Protein AF-A0A9E6F4C8-F1 (afdb_monomer_lite)

Sequence (47 aa):
MLKYKRILLKLSGESLMGEQGYGIDGDVLNKFAIEVKECQELGAEIA

pLDDT: mean 93.82, std 5.26, range [74.06, 98.31]

Radius of gyration: 12.5 Å; chains: 1; bounding box: 28×14×30 Å

Secondary structure (DSSP, 8-state):
--S-SEE--PPPTGGGSTTSSSS--HHHHHHHHHHHHHHHHTT-EE-

Structure (mmCIF, N/CA/C/O backbone):
data_AF-A0A9E6F4C8-F1
#
_entry.id   AF-A0A9E6F4C8-F1
#
loop_
_atom_site.group_PDB
_atom_site.id
_atom_site.type_symbol
_atom_site.label_atom_id
_atom_site.label_alt_id
_atom_site.label_comp_id
_atom_site.label_asym_id
_atom_site.label_entity_id
_atom_site.label_seq_id
_atom_site.pdbx_PDB_ins_code
_atom_site.Cartn_x
_atom_site.Cartn_y
_atom_site.Cartn_z
_atom_site.occupancy
_atom_site.B_iso_or_equiv
_atom_site.auth_seq_id
_atom_site.auth_comp_id
_atom_site.auth_asym_id
_atom_site.auth_atom_id
_atom_site.pdbx_PDB_model_num
ATOM 1 N N . MET A 1 1 ? -8.796 -8.619 16.691 1.00 80.69 1 MET A N 1
ATOM 2 C CA . MET A 1 1 ? -8.763 -7.141 16.784 1.00 80.69 1 MET A CA 1
ATOM 3 C C . MET A 1 1 ? -7.422 -6.680 16.233 1.00 80.69 1 MET A C 1
ATOM 5 O O . MET A 1 1 ? -6.424 -7.302 16.582 1.00 80.69 1 MET A O 1
ATOM 9 N N . LEU A 1 2 ? -7.387 -5.687 15.339 1.00 92.38 2 LEU A N 1
ATOM 10 C CA . LEU A 1 2 ? -6.130 -5.198 14.757 1.00 92.38 2 LEU A CA 1
ATOM 11 C C . LEU A 1 2 ? -5.252 -4.548 15.835 1.00 92.38 2 LEU A C 1
ATOM 13 O O . LEU A 1 2 ? -5.757 -3.789 16.661 1.00 92.38 2 LEU A O 1
ATOM 17 N N . LYS A 1 3 ? -3.941 -4.827 15.812 1.00 95.25 3 LYS A N 1
ATOM 18 C CA . LYS A 1 3 ? -2.978 -4.229 16.756 1.00 95.25 3 LYS A CA 1
ATOM 19 C C . LYS A 1 3 ? -2.874 -2.711 16.578 1.00 95.25 3 LYS A C 1
ATOM 21 O O . LYS A 1 3 ? -2.756 -1.989 17.562 1.00 95.25 3 LYS A O 1
ATOM 26 N N . TYR A 1 4 ? -2.939 -2.242 15.333 1.00 96.62 4 TYR A N 1
ATOM 27 C CA . TYR A 1 4 ? -2.939 -0.826 14.978 1.00 96.62 4 TYR A CA 1
ATOM 28 C C . TYR A 1 4 ? -4.138 -0.534 14.086 1.00 96.62 4 TYR A C 1
ATOM 30 O O . TYR A 1 4 ? -4.354 -1.230 13.097 1.00 96.62 4 TYR A O 1
ATOM 38 N N . LYS A 1 5 ? -4.916 0.492 14.445 1.00 95.12 5 LYS A N 1
ATOM 39 C CA . LYS A 1 5 ? -6.062 0.932 13.643 1.00 95.12 5 LYS A CA 1
ATOM 40 C C . LYS A 1 5 ? -5.641 1.835 12.484 1.00 95.12 5 LYS A C 1
ATOM 42 O O . LYS A 1 5 ? -6.216 1.713 11.416 1.00 95.12 5 LYS A O 1
ATOM 47 N N . ARG A 1 6 ? -4.652 2.714 12.690 1.00 97.94 6 ARG A N 1
ATOM 48 C CA . ARG A 1 6 ? -4.136 3.638 11.672 1.00 97.94 6 ARG A CA 1
ATOM 49 C C . ARG A 1 6 ? -2.620 3.554 11.574 1.00 97.94 6 ARG A C 1
ATOM 51 O O . ARG A 1 6 ? -1.951 3.592 12.607 1.00 97.94 6 ARG A O 1
ATOM 58 N N . ILE A 1 7 ? -2.102 3.476 10.353 1.00 97.12 7 ILE A N 1
ATOM 59 C CA . ILE A 1 7 ? -0.667 3.469 10.059 1.00 97.12 7 ILE A CA 1
ATOM 60 C C . ILE A 1 7 ? -0.347 4.401 8.886 1.00 97.12 7 ILE A C 1
ATOM 62 O O . ILE A 1 7 ? -1.205 4.677 8.052 1.00 97.12 7 ILE A O 1
ATOM 66 N N . LEU A 1 8 ? 0.901 4.861 8.836 1.00 97.69 8 LEU A N 1
ATOM 67 C CA . LEU A 1 8 ? 1.495 5.487 7.658 1.00 97.69 8 LEU A CA 1
ATOM 68 C C . LEU A 1 8 ? 2.360 4.429 6.970 1.00 97.69 8 LEU A C 1
ATOM 70 O O . LEU A 1 8 ? 3.340 3.963 7.561 1.00 97.69 8 LEU A O 1
ATOM 74 N N . LEU A 1 9 ? 1.990 4.021 5.760 1.00 96.50 9 LEU A N 1
ATOM 75 C CA . LEU A 1 9 ? 2.708 2.996 5.013 1.00 96.50 9 LEU A CA 1
ATOM 76 C C . LEU A 1 9 ? 3.743 3.651 4.101 1.00 96.50 9 LEU A C 1
ATOM 78 O O . LEU A 1 9 ? 3.449 4.126 3.008 1.00 96.50 9 LEU A O 1
ATOM 82 N N . LYS A 1 10 ? 5.000 3.641 4.543 1.00 96.50 10 LYS A N 1
ATOM 83 C CA . LYS A 1 10 ? 6.117 4.106 3.722 1.00 96.50 10 LYS A CA 1
ATOM 84 C C . LYS A 1 10 ? 6.638 2.969 2.848 1.00 96.50 10 LYS A C 1
ATOM 86 O O . LYS A 1 10 ? 7.172 1.991 3.366 1.00 96.50 10 LYS A O 1
ATOM 91 N N . LEU A 1 11 ? 6.601 3.165 1.532 1.00 94.12 11 LEU A N 1
ATOM 92 C CA . LEU A 1 11 ? 7.280 2.322 0.543 1.00 94.12 11 LEU A CA 1
ATOM 93 C C . LEU A 1 11 ? 8.551 3.027 0.047 1.00 94.12 11 LEU A C 1
ATOM 95 O O . LEU A 1 11 ? 8.607 4.256 -0.014 1.00 94.12 11 LEU A O 1
ATOM 99 N N . SER A 1 12 ? 9.619 2.278 -0.232 1.00 92.56 12 SER A N 1
ATOM 100 C CA . SER A 1 12 ? 10.819 2.837 -0.875 1.00 92.56 12 SER A CA 1
ATOM 101 C C . SER A 1 12 ? 10.708 2.712 -2.397 1.00 92.56 12 SER A C 1
ATOM 103 O O . SER A 1 12 ? 10.020 1.817 -2.884 1.00 92.56 12 SER A O 1
ATOM 105 N N . GLY A 1 13 ? 11.380 3.576 -3.162 1.00 91.44 13 GLY A N 1
ATOM 106 C CA . GLY A 1 13 ? 11.382 3.457 -4.628 1.00 91.44 13 GLY A CA 1
ATOM 107 C C . GLY A 1 13 ? 11.964 2.118 -5.088 1.00 91.44 13 GLY A C 1
ATOM 108 O O . GLY A 1 13 ? 11.401 1.461 -5.953 1.00 91.44 13 GLY A O 1
ATOM 109 N N . GLU A 1 14 ? 13.010 1.654 -4.405 1.00 92.25 14 GLU A N 1
ATOM 110 C CA . GLU A 1 14 ? 13.664 0.365 -4.644 1.00 92.25 14 GLU A CA 1
ATOM 111 C C . GLU A 1 14 ? 12.715 -0.815 -4.422 1.00 92.25 14 GLU A C 1
ATOM 113 O O . GLU A 1 14 ? 12.797 -1.815 -5.125 1.00 92.25 14 GLU A O 1
ATOM 118 N N . SER A 1 15 ? 11.771 -0.696 -3.482 1.00 91.81 15 SER A N 1
ATOM 119 C CA . SER A 1 15 ? 10.794 -1.758 -3.228 1.00 91.81 15 SER A CA 1
ATOM 120 C C . SER A 1 15 ? 9.775 -1.922 -4.355 1.00 91.81 15 SER A C 1
ATOM 122 O O . SER A 1 15 ? 9.170 -2.981 -4.452 1.00 91.81 15 SER A O 1
ATOM 124 N N . LEU A 1 16 ? 9.600 -0.906 -5.207 1.00 94.00 16 LEU A N 1
ATOM 125 C CA . LEU A 1 16 ? 8.679 -0.921 -6.347 1.00 94.00 16 LEU A CA 1
ATOM 126 C C . LEU A 1 16 ? 9.345 -1.361 -7.652 1.00 94.00 16 LEU A C 1
ATOM 128 O O . LEU A 1 16 ? 8.656 -1.546 -8.645 1.00 94.00 16 LEU A O 1
ATOM 132 N N . MET A 1 17 ? 10.668 -1.501 -7.667 1.00 92.81 17 MET A N 1
ATOM 133 C CA . MET A 1 17 ? 11.443 -1.792 -8.873 1.00 92.81 17 MET A CA 1
ATOM 134 C C . MET A 1 17 ? 11.421 -3.281 -9.260 1.00 92.81 17 MET A C 1
ATOM 136 O O . MET A 1 17 ? 11.659 -3.618 -10.415 1.00 92.81 17 MET A O 1
ATOM 140 N N . GLY A 1 18 ? 11.099 -4.181 -8.325 1.00 87.00 18 GLY A N 1
A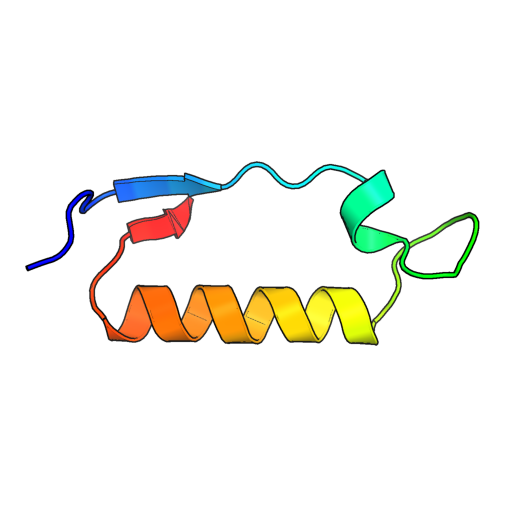TOM 141 C CA . GLY A 1 18 ? 11.123 -5.624 -8.578 1.00 87.00 18 GLY A CA 1
ATOM 142 C C . GLY A 1 18 ? 12.507 -6.109 -9.012 1.00 87.00 18 GLY A C 1
ATOM 143 O O . GLY A 1 18 ? 13.519 -5.693 -8.455 1.00 87.00 18 GLY A O 1
ATOM 144 N N . GLU A 1 19 ? 12.544 -6.976 -10.023 1.00 85.75 19 GLU A N 1
ATOM 145 C CA . GLU A 1 19 ? 13.793 -7.419 -10.667 1.00 85.75 19 GLU A CA 1
ATOM 146 C C . GLU A 1 19 ? 14.330 -6.378 -11.673 1.00 85.75 19 GLU A C 1
ATOM 148 O O . GLU A 1 19 ? 15.441 -6.513 -12.193 1.00 85.75 19 GLU A O 1
ATOM 153 N N . GLN A 1 20 ? 13.554 -5.330 -11.977 1.00 74.06 20 GLN A N 1
ATOM 154 C CA . GLN A 1 20 ? 13.970 -4.268 -12.888 1.00 74.06 20 GLN A CA 1
ATOM 155 C C . GLN A 1 20 ? 14.919 -3.324 -12.146 1.00 74.06 20 GLN A C 1
ATOM 157 O O . GLN A 1 20 ? 14.597 -2.771 -11.107 1.00 74.06 20 GLN A O 1
ATOM 162 N N . GLY A 1 21 ? 16.114 -3.084 -12.683 1.00 78.44 21 GLY A N 1
ATOM 163 C CA . GLY A 1 21 ? 17.097 -2.189 -12.055 1.00 78.44 21 GLY A CA 1
ATOM 164 C C . GLY A 1 21 ? 16.724 -0.698 -12.067 1.00 78.44 21 GLY A C 1
ATOM 165 O O . GLY A 1 21 ? 17.537 0.123 -11.649 1.00 78.44 21 GLY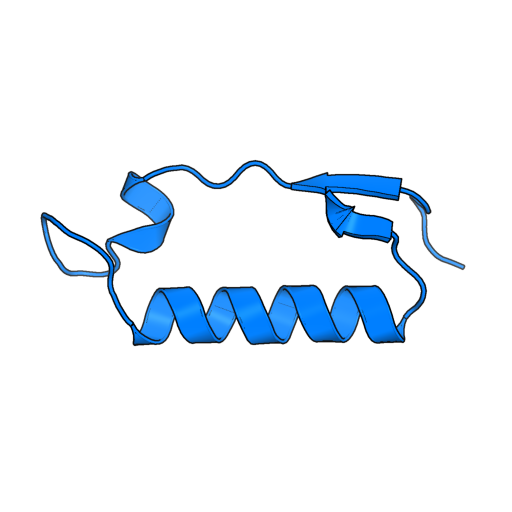 A O 1
ATOM 166 N N . TYR A 1 22 ? 15.543 -0.329 -12.578 1.00 86.50 22 TYR A N 1
ATOM 167 C CA . TYR A 1 22 ? 15.007 1.034 -12.620 1.00 86.50 22 TYR A CA 1
ATOM 168 C C . TYR A 1 22 ? 13.489 1.022 -12.863 1.00 86.50 22 TYR A C 1
ATOM 170 O O . TYR A 1 22 ? 12.948 0.056 -13.392 1.00 86.50 22 TYR A O 1
ATOM 178 N N . GLY A 1 23 ? 12.815 2.134 -12.552 1.00 89.75 23 GLY A N 1
ATOM 179 C CA . GLY A 1 23 ? 11.391 2.321 -12.847 1.00 89.75 23 GLY A CA 1
ATOM 180 C C . GLY A 1 23 ? 10.456 1.741 -11.784 1.00 89.75 23 GLY A C 1
ATOM 181 O O . GLY A 1 23 ? 10.822 1.638 -10.618 1.00 89.75 23 GLY A O 1
ATOM 182 N N . ILE A 1 24 ? 9.223 1.432 -12.186 1.00 94.25 24 ILE A N 1
ATOM 183 C CA . ILE A 1 24 ? 8.213 0.789 -11.340 1.00 94.25 24 ILE A CA 1
ATOM 184 C C . ILE A 1 24 ? 7.797 -0.497 -12.038 1.00 94.25 24 ILE A C 1
ATOM 186 O O . ILE A 1 24 ? 7.329 -0.463 -13.177 1.00 94.25 24 ILE A O 1
ATOM 190 N N . ASP A 1 25 ? 7.941 -1.610 -11.337 1.00 95.38 25 ASP A N 1
ATOM 191 C CA . ASP A 1 25 ? 7.444 -2.901 -11.767 1.00 95.38 25 ASP A CA 1
ATOM 192 C C . ASP A 1 25 ? 5.940 -3.009 -11.466 1.00 95.38 25 ASP A C 1
ATOM 194 O O . ASP A 1 25 ? 5.482 -2.832 -10.331 1.00 95.38 25 ASP A O 1
ATOM 198 N N . GLY A 1 26 ? 5.154 -3.260 -12.514 1.00 95.00 26 GLY A N 1
ATOM 199 C CA . GLY A 1 26 ? 3.697 -3.308 -12.425 1.00 95.00 26 GLY A CA 1
ATOM 200 C C . GLY A 1 26 ? 3.174 -4.484 -11.598 1.00 95.00 26 GLY A C 1
ATOM 201 O O . GLY A 1 26 ? 2.151 -4.339 -10.928 1.00 95.00 26 GLY A O 1
ATOM 202 N N . ASP A 1 27 ? 3.877 -5.617 -11.590 1.00 95.44 27 ASP A N 1
ATOM 203 C CA . ASP A 1 27 ? 3.464 -6.799 -10.832 1.00 95.44 27 ASP A CA 1
ATOM 204 C C . ASP A 1 27 ? 3.701 -6.580 -9.338 1.00 95.44 27 ASP A C 1
ATOM 206 O O . ASP A 1 27 ? 2.837 -6.882 -8.509 1.00 95.44 27 ASP A O 1
ATOM 210 N N . VAL A 1 28 ? 4.833 -5.964 -8.990 1.00 95.44 28 VAL A N 1
ATOM 211 C CA . VAL A 1 28 ? 5.137 -5.561 -7.612 1.00 95.44 28 VAL A CA 1
ATOM 212 C C . VAL A 1 28 ? 4.138 -4.524 -7.104 1.00 95.44 28 VAL A C 1
ATOM 214 O O . VAL A 1 28 ? 3.610 -4.659 -5.998 1.00 95.44 28 VAL A O 1
ATOM 217 N N . LEU A 1 29 ? 3.824 -3.514 -7.919 1.00 95.12 29 LEU A N 1
ATOM 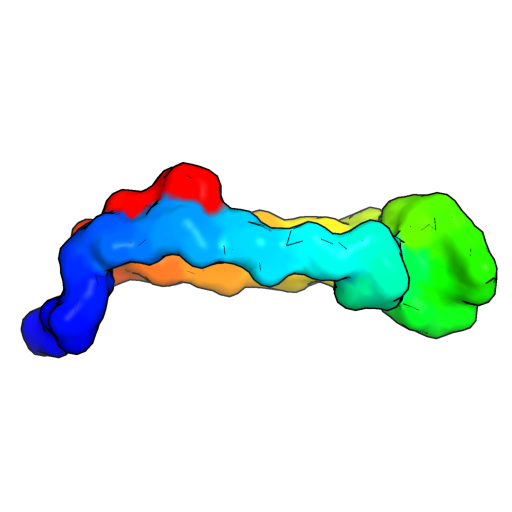218 C CA . LEU A 1 29 ? 2.830 -2.503 -7.571 1.00 95.12 29 LEU A CA 1
ATOM 219 C C . LEU A 1 29 ? 1.445 -3.125 -7.332 1.00 95.12 29 LEU A C 1
ATOM 221 O O . LEU A 1 29 ? 0.792 -2.812 -6.334 1.00 95.12 29 LEU A O 1
ATOM 225 N N . ASN A 1 30 ? 1.011 -4.027 -8.215 1.00 97.31 30 ASN A N 1
ATOM 226 C CA . ASN A 1 30 ? -0.266 -4.726 -8.076 1.00 97.31 30 ASN A CA 1
ATOM 227 C C . ASN A 1 30 ? -0.314 -5.585 -6.811 1.00 97.31 30 ASN A C 1
ATOM 229 O O . ASN A 1 30 ? -1.334 -5.601 -6.120 1.00 97.31 30 ASN A O 1
ATOM 233 N N . LYS A 1 31 ? 0.789 -6.258 -6.472 1.00 96.75 31 LYS A N 1
ATOM 234 C CA . LYS A 1 31 ? 0.892 -7.035 -5.237 1.00 96.75 31 LYS A CA 1
ATOM 235 C C . LYS A 1 31 ? 0.679 -6.156 -4.003 1.00 96.75 31 LYS A C 1
ATOM 237 O O . LYS A 1 31 ? -0.175 -6.475 -3.179 1.00 96.75 31 LYS A O 1
ATOM 242 N N . PHE A 1 32 ? 1.376 -5.021 -3.906 1.00 96.56 32 PHE A N 1
ATOM 243 C CA . PHE A 1 32 ? 1.175 -4.087 -2.794 1.00 96.56 32 PHE A CA 1
ATOM 244 C C . PHE A 1 32 ? -0.254 -3.543 -2.741 1.00 96.56 32 PHE A C 1
ATOM 246 O O . PHE A 1 32 ? -0.825 -3.430 -1.659 1.00 96.56 32 PHE A O 1
ATOM 253 N N . ALA A 1 33 ? -0.855 -3.229 -3.890 1.00 97.06 33 ALA A N 1
ATOM 254 C CA . ALA A 1 33 ? -2.228 -2.738 -3.942 1.00 97.06 33 ALA A CA 1
ATOM 255 C C . ALA A 1 33 ? -3.236 -3.760 -3.383 1.00 97.06 33 ALA A C 1
ATOM 257 O O . ALA A 1 33 ? -4.150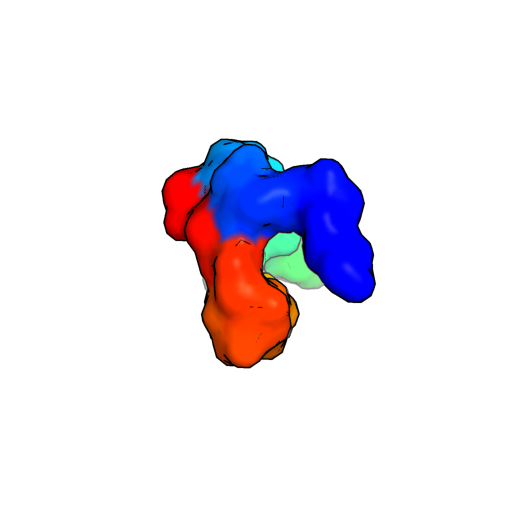 -3.376 -2.651 1.00 97.06 33 ALA A O 1
ATOM 258 N N . ILE A 1 34 ? -3.056 -5.051 -3.688 1.00 98.31 34 ILE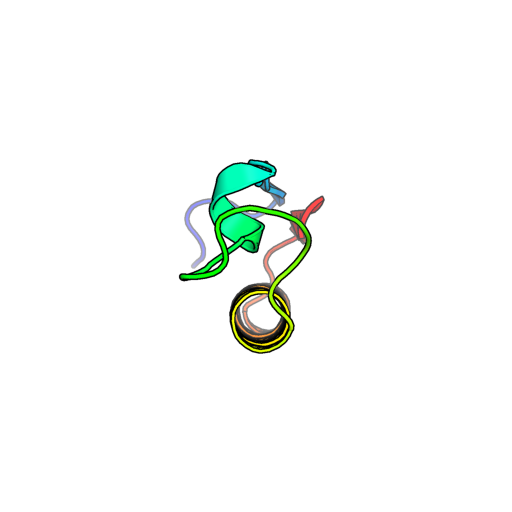 A N 1
ATOM 259 C CA . ILE A 1 34 ? -3.890 -6.134 -3.148 1.00 98.31 34 ILE A CA 1
ATOM 260 C C . ILE A 1 34 ? -3.705 -6.247 -1.631 1.00 98.31 34 ILE A C 1
ATOM 262 O O . ILE A 1 34 ? -4.692 -6.209 -0.901 1.00 98.31 34 ILE A O 1
ATOM 266 N N . GLU A 1 35 ? -2.463 -6.291 -1.145 1.00 97.31 35 GLU A N 1
ATOM 267 C CA . GLU A 1 35 ? -2.170 -6.399 0.293 1.00 97.31 35 GLU A CA 1
ATOM 268 C C . GLU A 1 35 ? -2.730 -5.206 1.096 1.00 97.31 35 GLU A C 1
ATOM 270 O O . GLU A 1 35 ? -3.311 -5.374 2.173 1.00 97.31 35 GLU A O 1
ATOM 275 N N . VAL A 1 36 ? -2.614 -3.984 0.561 1.00 97.50 36 VAL A N 1
ATOM 276 C CA . VAL A 1 36 ? -3.195 -2.774 1.168 1.00 97.50 36 VAL A CA 1
ATOM 277 C C . VAL A 1 36 ? -4.719 -2.865 1.212 1.00 97.50 36 VAL A C 1
ATOM 279 O O . VAL A 1 36 ? -5.319 -2.543 2.241 1.00 97.50 36 VAL A O 1
ATOM 282 N N . LYS A 1 37 ? -5.349 -3.328 0.128 1.00 97.69 37 LYS A N 1
ATOM 283 C CA . LYS A 1 37 ? -6.802 -3.501 0.061 1.00 97.69 37 LYS A CA 1
ATOM 284 C C . LYS A 1 37 ? -7.294 -4.512 1.097 1.00 97.69 37 LYS A C 1
ATOM 286 O O . LYS A 1 37 ? -8.239 -4.211 1.820 1.00 97.69 37 LYS A O 1
ATOM 291 N N . GLU A 1 38 ? -6.635 -5.660 1.221 1.00 97.69 38 GLU A N 1
ATOM 292 C CA . GLU A 1 38 ? -6.976 -6.679 2.223 1.00 97.69 38 GLU A CA 1
ATOM 293 C C . GLU A 1 38 ? -6.897 -6.111 3.647 1.00 97.69 38 GLU A C 1
ATOM 295 O O . GLU A 1 38 ? -7.797 -6.310 4.465 1.00 97.69 38 GLU A O 1
ATOM 300 N N . CYS A 1 39 ? -5.862 -5.320 3.946 1.00 96.69 39 CYS A N 1
ATOM 301 C CA . CYS A 1 39 ? -5.748 -4.651 5.241 1.00 96.69 39 CYS A CA 1
ATOM 302 C C . CYS A 1 39 ? -6.895 -3.654 5.492 1.00 96.69 39 CYS A C 1
ATOM 304 O O . CYS A 1 39 ? -7.415 -3.583 6.610 1.00 96.69 39 CYS A O 1
ATOM 306 N N . GLN A 1 40 ? -7.306 -2.895 4.472 1.00 96.88 40 GLN A N 1
ATOM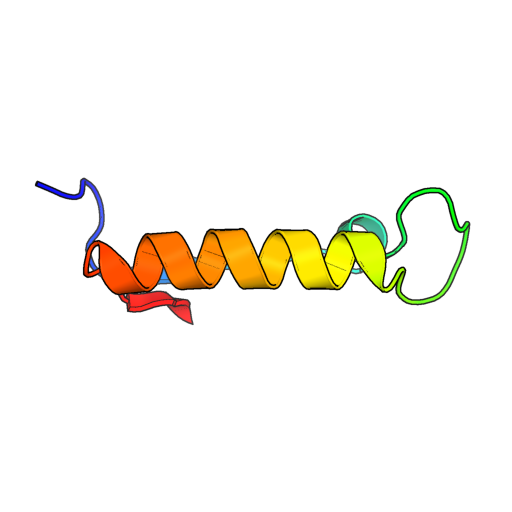 307 C CA . GLN A 1 40 ? -8.441 -1.972 4.570 1.00 96.88 40 GLN A CA 1
ATOM 308 C C . GLN A 1 40 ? -9.772 -2.706 4.776 1.00 96.88 40 GLN A C 1
ATOM 310 O O . GLN A 1 40 ? -10.581 -2.268 5.594 1.00 96.88 40 GLN A O 1
ATOM 315 N N . GLU A 1 41 ? -9.987 -3.844 4.111 1.00 97.56 41 GLU A N 1
ATOM 316 C CA . GLU A 1 41 ? -11.173 -4.695 4.301 1.00 97.56 41 GLU A CA 1
ATOM 317 C C . GLU A 1 41 ? -11.253 -5.267 5.727 1.00 97.56 41 GLU A C 1
ATOM 319 O O . GLU A 1 41 ? -12.341 -5.423 6.282 1.00 97.56 41 GLU A O 1
ATOM 324 N N . LEU A 1 42 ? -10.102 -5.491 6.368 1.00 96.31 42 LEU A N 1
ATOM 325 C CA . LEU A 1 42 ? -10.007 -5.856 7.785 1.00 96.31 42 LEU A CA 1
ATOM 326 C C . LEU A 1 42 ? -10.213 -4.667 8.747 1.00 96.31 42 LEU A C 1
ATOM 328 O O . LEU A 1 42 ? -10.227 -4.858 9.968 1.00 96.31 42 LEU A O 1
ATOM 332 N N . GLY A 1 43 ? -10.389 -3.450 8.223 1.00 96.62 43 GLY A N 1
ATOM 333 C CA . GLY A 1 43 ? -10.674 -2.231 8.982 1.00 96.62 43 GLY A CA 1
ATOM 334 C C . GLY A 1 43 ? -9.448 -1.399 9.367 1.00 96.62 43 GLY A C 1
ATOM 335 O O . GLY A 1 43 ? -9.551 -0.566 10.272 1.00 96.62 43 GLY A O 1
ATOM 336 N N . ALA A 1 44 ? -8.292 -1.621 8.729 1.00 97.81 44 ALA A N 1
ATOM 337 C CA . ALA A 1 44 ? -7.123 -0.764 8.903 1.00 97.81 44 ALA A CA 1
ATOM 338 C C . ALA A 1 44 ? -7.270 0.550 8.117 1.00 97.81 44 ALA A C 1
ATOM 340 O O . ALA A 1 44 ? -7.731 0.579 6.979 1.00 97.81 44 ALA A O 1
ATOM 341 N N . GLU A 1 45 ? -6.813 1.646 8.708 1.00 97.94 45 GLU A N 1
ATOM 342 C CA . GLU A 1 45 ? -6.701 2.954 8.072 1.00 97.94 45 GLU A CA 1
ATOM 343 C C . GLU A 1 45 ? -5.241 3.158 7.648 1.00 97.94 45 GLU A C 1
ATOM 345 O O . GLU A 1 45 ? -4.338 3.205 8.486 1.00 97.94 45 GLU A O 1
ATOM 350 N N . ILE A 1 46 ? -4.995 3.249 6.344 1.00 97.25 46 ILE A N 1
ATOM 351 C CA . ILE A 1 46 ? -3.644 3.327 5.776 1.00 97.25 46 ILE A CA 1
ATOM 352 C C . ILE A 1 46 ? -3.516 4.655 5.032 1.00 97.25 46 ILE A C 1
ATOM 354 O O . ILE A 1 46 ? -4.380 4.977 4.214 1.00 97.25 46 ILE A O 1
ATOM 358 N N . ALA A 1 47 ? -2.468 5.413 5.357 1.00 89.38 47 ALA A N 1
ATOM 359 C CA . ALA A 1 47 ? -2.074 6.663 4.708 1.00 89.38 47 ALA A CA 1
ATOM 360 C C . ALA A 1 47 ? -0.693 6.535 4.062 1.00 89.38 47 ALA A C 1
ATOM 362 O O . ALA A 1 47 ? 0.107 5.709 4.566 1.00 89.38 47 ALA A O 1
#

Foldseek 3Di:
DDPAQEDEDDDDLVQQQPVNPDDGDPVSVVVVVVVVVVCVVVRHHYD